Protein AF-A0A2V6HJW8-F1 (afdb_monomer_lite)

pLDDT: mean 95.07, std 8.73, range [49.12, 98.88]

Sequence (71 aa):
MDDSAGLLHALEALALGIVGKRLLWRSLAAIAPNLVALQGTDFDELEKRAHDQFERVETLRIQTAQDAFRI

Radius of gyration: 16.23 Å; chains: 1; bounding box: 36×18×48 Å

Secondary structure (DSSP, 8-state):
--HHHHHHHHHHHHHHHHHHHHHHHHHHHHHGGG-GGGTT--HHHHHHHHHHHHHHHHHHHHHHHHHHHT-

Structure (mmCIF, N/CA/C/O backbone):
data_AF-A0A2V6HJW8-F1
#
_entry.id   AF-A0A2V6HJW8-F1
#
loop_
_atom_site.group_PDB
_atom_site.id
_atom_site.type_symbol
_atom_site.label_atom_id
_atom_site.label_alt_id
_atom_site.label_comp_id
_atom_site.label_asym_id
_atom_site.label_entity_id
_atom_site.label_seq_id
_atom_site.pdbx_PDB_ins_code
_atom_site.Cartn_x
_atom_site.Cartn_y
_atom_site.Cartn_z
_atom_site.occupancy
_atom_site.B_iso_or_equiv
_atom_site.auth_seq_id
_atom_site.auth_comp_id
_atom_site.auth_asym_id
_atom_site.auth_atom_id
_atom_site.pdbx_PDB_model_num
ATOM 1 N N . MET A 1 1 ? 20.514 -8.375 -17.504 1.00 49.12 1 MET A N 1
ATOM 2 C CA . MET A 1 1 ? 19.134 -8.732 -17.119 1.00 49.12 1 MET A CA 1
ATOM 3 C C . MET A 1 1 ? 18.473 -7.407 -16.791 1.00 49.12 1 MET A C 1
ATOM 5 O O . MET A 1 1 ? 19.122 -6.620 -16.120 1.00 49.12 1 MET A O 1
ATOM 9 N N . ASP A 1 2 ? 17.340 -7.091 -17.411 1.00 62.84 2 ASP A N 1
ATOM 10 C CA . ASP A 1 2 ? 16.762 -5.740 -17.418 1.00 62.84 2 ASP A CA 1
ATOM 11 C C . ASP A 1 2 ? 16.320 -5.332 -16.000 1.00 62.84 2 ASP A C 1
ATOM 13 O O . ASP A 1 2 ? 15.307 -5.814 -15.495 1.00 62.84 2 ASP A O 1
ATOM 17 N N . ASP A 1 3 ? 17.148 -4.537 -15.316 1.00 80.38 3 ASP A N 1
ATOM 18 C CA . ASP A 1 3 ? 17.008 -4.198 -13.888 1.00 80.38 3 ASP A CA 1
ATOM 19 C C . ASP A 1 3 ? 15.705 -3.419 -13.612 1.00 80.38 3 ASP A C 1
ATOM 21 O O . ASP A 1 3 ? 15.078 -3.544 -12.561 1.00 80.38 3 ASP A O 1
ATOM 25 N N . SER A 1 4 ? 15.227 -2.695 -14.627 1.00 87.50 4 SER A N 1
ATOM 26 C CA . SER A 1 4 ? 13.958 -1.961 -14.647 1.00 87.50 4 SER A CA 1
ATOM 27 C C . SER A 1 4 ? 12.737 -2.881 -14.543 1.00 87.50 4 SER A C 1
ATOM 29 O O . SER A 1 4 ? 11.810 -2.576 -13.797 1.00 87.50 4 SER A O 1
ATOM 31 N N . ALA A 1 5 ? 12.732 -4.043 -15.205 1.00 91.19 5 ALA A N 1
ATOM 32 C CA . ALA A 1 5 ? 11.628 -5.002 -15.112 1.00 91.19 5 ALA A CA 1
ATOM 33 C C . ALA A 1 5 ? 11.542 -5.642 -13.712 1.00 91.19 5 ALA A C 1
ATOM 35 O O . ALA A 1 5 ? 10.451 -5.835 -13.171 1.00 91.19 5 ALA A O 1
ATOM 36 N N . GLY A 1 6 ? 12.694 -5.930 -13.096 1.00 95.00 6 GLY A N 1
ATOM 37 C CA . GLY A 1 6 ? 12.764 -6.407 -11.712 1.00 95.00 6 GLY A CA 1
ATOM 38 C C . GLY A 1 6 ? 12.267 -5.361 -10.712 1.00 95.00 6 GLY A C 1
ATOM 39 O O . GLY A 1 6 ? 11.454 -5.673 -9.838 1.00 95.00 6 GLY A O 1
ATOM 40 N N . LEU A 1 7 ? 12.699 -4.108 -10.877 1.00 96.25 7 LEU A N 1
ATOM 41 C CA . LEU A 1 7 ? 12.236 -2.988 -10.061 1.00 96.25 7 LEU A CA 1
ATOM 42 C C . LEU A 1 7 ? 10.733 -2.733 -10.238 1.00 96.25 7 LEU A C 1
ATOM 44 O O . LEU A 1 7 ? 10.035 -2.540 -9.244 1.00 96.25 7 LEU A O 1
ATOM 48 N N . LEU A 1 8 ? 10.211 -2.800 -11.467 1.00 97.44 8 LEU A N 1
ATOM 49 C CA . LEU A 1 8 ? 8.781 -2.658 -11.741 1.00 97.44 8 LEU A CA 1
ATOM 50 C C . LEU A 1 8 ? 7.969 -3.705 -10.971 1.00 97.44 8 LEU A C 1
ATOM 52 O O . LEU A 1 8 ? 7.034 -3.345 -10.261 1.00 97.44 8 LEU A O 1
ATOM 56 N N . HIS A 1 9 ? 8.362 -4.982 -11.026 1.00 97.38 9 HIS A N 1
ATOM 57 C CA . HIS A 1 9 ? 7.702 -6.038 -10.250 1.00 97.38 9 HIS A CA 1
ATOM 58 C C . HIS A 1 9 ? 7.755 -5.790 -8.735 1.00 97.38 9 HIS A C 1
ATOM 60 O O . HIS A 1 9 ? 6.776 -6.050 -8.032 1.00 97.38 9 HIS A O 1
ATOM 66 N N . ALA A 1 10 ? 8.871 -5.273 -8.216 1.00 98.12 10 ALA A N 1
ATOM 67 C CA . ALA A 1 10 ? 8.976 -4.923 -6.802 1.00 98.12 10 ALA A CA 1
ATOM 68 C C . ALA A 1 10 ? 8.029 -3.769 -6.422 1.00 98.12 10 ALA A C 1
ATOM 70 O O . ALA A 1 10 ? 7.400 -3.812 -5.362 1.00 98.12 10 ALA A O 1
ATOM 71 N N . LEU A 1 11 ? 7.886 -2.765 -7.292 1.00 98.44 11 LEU A N 1
ATOM 72 C CA . LEU A 1 11 ? 6.976 -1.636 -7.091 1.00 98.44 11 LEU A CA 1
ATOM 73 C C . LEU A 1 11 ? 5.503 -2.054 -7.176 1.00 98.44 11 LEU A C 1
ATOM 75 O O . LEU A 1 11 ? 4.712 -1.583 -6.365 1.00 98.44 11 LEU A O 1
ATOM 79 N N . GLU A 1 12 ? 5.140 -2.979 -8.069 1.00 98.31 12 GLU A N 1
ATOM 80 C CA . GLU A 1 12 ? 3.797 -3.584 -8.128 1.00 98.31 12 GLU A CA 1
ATOM 81 C C . GLU A 1 12 ? 3.442 -4.295 -6.814 1.00 98.31 12 GLU A C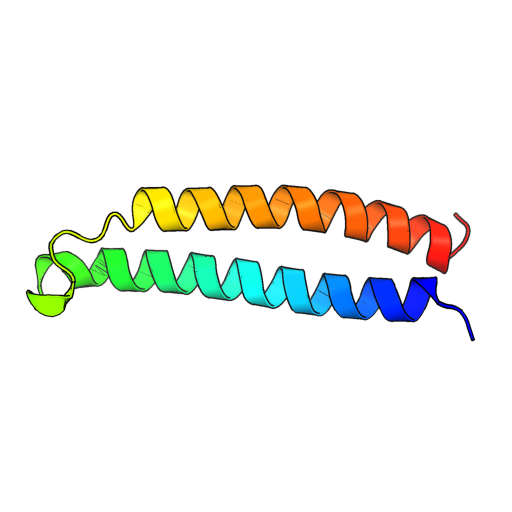 1
ATOM 83 O O . GLU A 1 12 ? 2.392 -4.052 -6.212 1.00 98.31 12 GLU A O 1
ATOM 88 N N . ALA A 1 13 ? 4.351 -5.138 -6.313 1.00 98.56 13 ALA A N 1
ATOM 89 C CA . ALA A 1 13 ? 4.151 -5.837 -5.046 1.00 98.56 13 ALA A CA 1
ATOM 90 C C . ALA A 1 13 ? 4.035 -4.856 -3.867 1.00 98.56 13 ALA A C 1
ATOM 92 O O . ALA A 1 13 ? 3.190 -5.030 -2.982 1.00 98.56 13 ALA A O 1
ATOM 93 N N . LEU A 1 14 ? 4.854 -3.800 -3.864 1.00 98.69 14 LEU A N 1
ATOM 94 C CA . LEU A 1 14 ? 4.802 -2.756 -2.846 1.00 98.69 14 LEU A CA 1
ATOM 95 C C . LEU A 1 14 ? 3.487 -1.968 -2.906 1.00 98.69 14 LEU A C 1
ATOM 97 O O . LEU A 1 14 ? 2.874 -1.741 -1.861 1.00 98.69 14 LEU A O 1
ATOM 101 N N . ALA A 1 15 ? 3.026 -1.595 -4.100 1.00 98.69 15 ALA A N 1
ATOM 102 C CA . ALA A 1 15 ? 1.755 -0.911 -4.309 1.00 98.69 15 ALA A CA 1
ATOM 103 C C . ALA A 1 15 ? 0.583 -1.752 -3.779 1.00 98.69 15 ALA A C 1
ATOM 105 O O . ALA A 1 15 ? -0.218 -1.255 -2.982 1.00 98.69 15 ALA A O 1
ATOM 106 N N . LEU A 1 16 ? 0.539 -3.046 -4.119 1.00 98.69 16 LEU A N 1
ATOM 107 C CA . LEU A 1 16 ? -0.467 -3.980 -3.608 1.00 98.69 16 LEU A CA 1
ATOM 108 C C . LEU A 1 16 ? -0.443 -4.060 -2.074 1.00 98.69 16 LEU A C 1
ATOM 110 O O . LEU A 1 16 ? -1.491 -3.993 -1.427 1.00 98.69 16 LEU A O 1
ATOM 114 N N . GLY A 1 17 ? 0.749 -4.146 -1.477 1.00 98.75 17 GLY A N 1
ATOM 115 C CA . GLY A 1 17 ? 0.918 -4.164 -0.024 1.00 98.75 17 GLY A CA 1
ATOM 116 C C . GLY A 1 17 ? 0.449 -2.872 0.656 1.00 98.75 17 GLY A C 1
ATOM 117 O O . GLY A 1 17 ? -0.187 -2.922 1.711 1.00 98.75 17 GLY A O 1
ATOM 118 N N . ILE A 1 18 ? 0.717 -1.707 0.059 1.00 98.88 18 ILE A N 1
ATOM 119 C CA . ILE A 1 18 ? 0.268 -0.408 0.580 1.00 98.88 18 ILE A CA 1
ATOM 120 C C . ILE A 1 18 ? -1.257 -0.288 0.508 1.00 98.88 18 ILE A C 1
ATOM 122 O O . ILE A 1 18 ? -1.878 0.104 1.499 1.00 98.88 18 ILE A O 1
ATOM 126 N N . VAL A 1 19 ? -1.868 -0.671 -0.615 1.00 98.62 19 VAL A N 1
ATOM 127 C CA . VAL A 1 19 ? -3.331 -0.664 -0.764 1.00 98.62 19 VAL A CA 1
ATOM 128 C C . VAL A 1 19 ? -3.975 -1.627 0.232 1.00 98.62 19 VAL A C 1
ATOM 130 O O . VAL A 1 19 ? -4.911 -1.241 0.932 1.00 98.62 19 VAL A O 1
ATOM 133 N N . GLY A 1 20 ? -3.442 -2.843 0.377 1.00 98.69 20 GLY A N 1
ATOM 134 C CA . GLY A 1 20 ? -3.928 -3.812 1.362 1.00 98.69 20 GLY A CA 1
ATOM 135 C C . GLY A 1 20 ? -3.868 -3.272 2.793 1.00 98.69 20 GLY A C 1
ATOM 136 O O . GLY A 1 20 ? -4.849 -3.348 3.531 1.00 98.69 20 GLY A O 1
ATOM 137 N N . LYS A 1 21 ? -2.754 -2.633 3.166 1.00 98.50 21 LYS A N 1
ATOM 138 C CA . LYS A 1 21 ? -2.579 -1.964 4.465 1.00 98.50 21 LYS A CA 1
ATOM 139 C C . LYS A 1 21 ? -3.611 -0.854 4.684 1.00 98.50 21 LYS A C 1
ATOM 141 O O . LYS A 1 21 ? -4.202 -0.769 5.755 1.00 98.50 21 LYS A O 1
ATOM 146 N N . ARG A 1 22 ? -3.866 -0.031 3.664 1.00 98.69 22 ARG A N 1
ATOM 147 C CA . ARG A 1 22 ? -4.887 1.024 3.713 1.00 98.69 22 ARG A CA 1
ATOM 148 C C . ARG A 1 22 ? -6.284 0.445 3.965 1.00 98.69 22 ARG A C 1
ATOM 150 O O . ARG A 1 22 ? -7.014 0.941 4.819 1.00 98.69 22 ARG A O 1
ATOM 157 N N . LEU A 1 23 ? -6.651 -0.616 3.246 1.00 98.62 23 LEU A N 1
ATOM 158 C CA . LEU A 1 23 ? -7.938 -1.298 3.423 1.00 98.62 23 LEU A CA 1
ATOM 159 C C . LEU A 1 23 ? -8.055 -1.974 4.797 1.00 98.62 23 LEU A C 1
ATOM 161 O O . LEU A 1 23 ? -9.140 -1.988 5.385 1.00 98.62 23 LEU A O 1
ATOM 165 N N . LEU A 1 24 ? -6.946 -2.480 5.340 1.00 98.44 24 LEU A N 1
ATOM 166 C CA . LEU A 1 24 ? -6.896 -2.995 6.704 1.00 98.44 24 LEU A CA 1
ATOM 167 C C . LEU A 1 24 ? -7.180 -1.889 7.728 1.00 98.44 24 LEU A C 1
ATOM 169 O O . LEU A 1 24 ? -8.012 -2.100 8.606 1.00 98.44 24 LEU A O 1
ATOM 173 N N . TRP A 1 25 ? -6.572 -0.704 7.596 1.00 98.62 25 TRP A N 1
ATOM 174 C CA . TRP A 1 25 ? -6.863 0.424 8.492 1.00 98.62 25 TRP A CA 1
ATOM 175 C C . TRP A 1 25 ? -8.333 0.821 8.469 1.00 98.62 25 TRP A C 1
ATOM 177 O O . TRP A 1 25 ? -8.936 0.940 9.529 1.00 98.62 25 TRP A O 1
ATOM 187 N N . ARG A 1 26 ? -8.944 0.897 7.283 1.00 98.19 26 ARG A N 1
ATOM 188 C CA . ARG A 1 26 ? -10.389 1.145 7.141 1.00 98.19 26 ARG A CA 1
ATOM 189 C C . ARG A 1 26 ? -11.243 0.089 7.838 1.00 98.19 26 ARG A C 1
ATOM 191 O O . ARG A 1 26 ? -12.239 0.414 8.477 1.00 98.19 26 ARG A O 1
ATOM 198 N N . SER A 1 27 ? -10.850 -1.177 7.722 1.00 98.31 27 SER A N 1
ATOM 199 C CA . SER A 1 27 ? -11.560 -2.288 8.364 1.00 98.31 27 SER A CA 1
ATOM 200 C C . SER A 1 27 ? -11.445 -2.216 9.889 1.00 98.31 27 SER A C 1
ATOM 202 O O . SER A 1 27 ? -12.432 -2.427 10.590 1.00 98.31 27 SER A O 1
ATOM 204 N N . LEU A 1 28 ? -10.262 -1.870 10.406 1.00 98.19 28 LEU A N 1
ATOM 205 C CA . LEU A 1 28 ? -10.027 -1.691 11.838 1.00 98.19 28 LEU A CA 1
ATOM 206 C C . LEU A 1 28 ? -10.761 -0.462 12.390 1.00 98.19 28 LEU A C 1
ATOM 208 O O . LEU A 1 28 ? -11.377 -0.566 13.447 1.00 98.19 28 LEU A O 1
ATOM 212 N N . ALA A 1 29 ? -10.793 0.649 11.649 1.00 97.62 29 ALA A N 1
ATOM 213 C CA . ALA A 1 29 ? -11.574 1.836 11.994 1.00 97.62 29 ALA A CA 1
ATOM 214 C C . ALA A 1 29 ? -13.065 1.507 12.164 1.00 97.62 29 ALA A C 1
ATOM 216 O O . ALA A 1 29 ? -13.689 1.925 13.136 1.00 97.62 29 ALA A O 1
ATOM 217 N N . ALA A 1 30 ? -13.624 0.697 11.259 1.00 97.75 30 ALA A N 1
ATOM 218 C CA . ALA A 1 30 ? -15.035 0.318 11.292 1.00 97.75 30 ALA A CA 1
ATOM 219 C C . ALA A 1 30 ? -15.422 -0.498 12.540 1.00 97.75 30 ALA A C 1
ATOM 221 O O . ALA A 1 30 ? -16.560 -0.414 13.00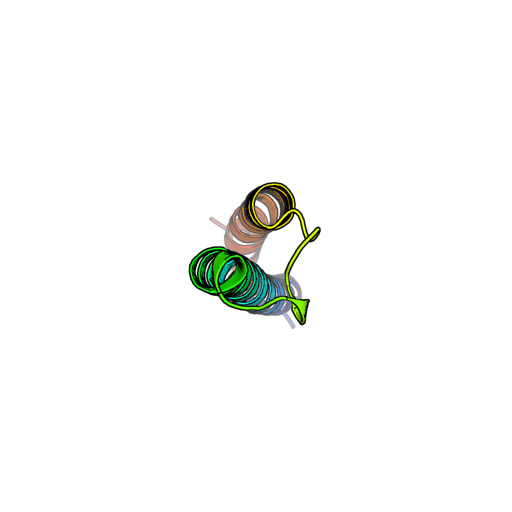3 1.00 97.75 30 ALA A O 1
ATOM 222 N N . ILE A 1 31 ? -14.493 -1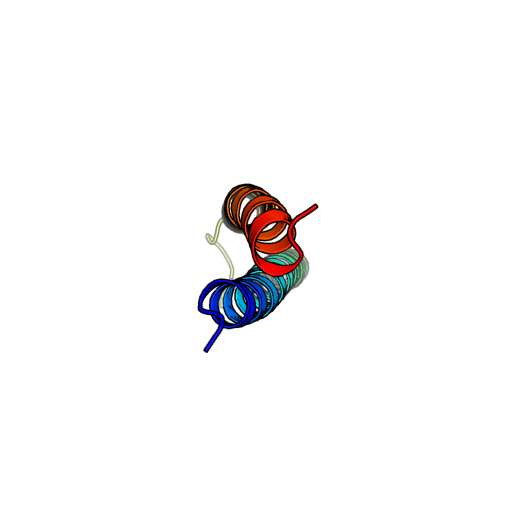.281 13.097 1.00 97.50 31 ILE A N 1
ATOM 223 C CA . ILE A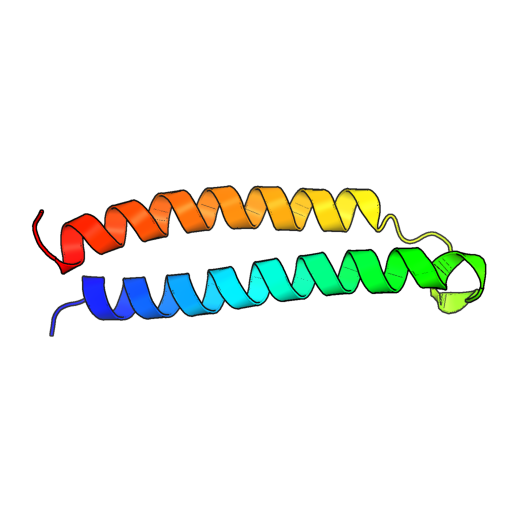 1 31 ? -14.739 -2.103 14.293 1.00 97.50 31 ILE A CA 1
ATOM 224 C C . ILE A 1 31 ? -14.226 -1.456 15.589 1.00 97.50 31 ILE A C 1
ATOM 226 O O . ILE A 1 31 ? -14.608 -1.896 16.675 1.00 97.50 31 ILE A O 1
ATOM 230 N N . ALA A 1 32 ? -13.404 -0.405 15.498 1.00 97.44 32 ALA A N 1
ATOM 231 C CA . ALA A 1 32 ? -12.788 0.264 16.641 1.00 97.44 32 ALA A CA 1
ATOM 232 C C . ALA A 1 32 ? -13.785 0.743 17.715 1.00 97.44 32 ALA A C 1
ATOM 234 O O . ALA A 1 32 ? -13.499 0.516 18.895 1.00 97.44 32 ALA A O 1
ATOM 235 N N . PRO A 1 33 ? -14.974 1.301 17.385 1.00 95.69 33 PRO A N 1
ATOM 236 C CA . PRO A 1 33 ? -15.955 1.711 18.395 1.00 95.69 33 PRO A CA 1
ATOM 237 C C . PRO A 1 33 ? -16.395 0.584 19.341 1.00 95.69 33 PRO A C 1
ATOM 239 O O . PRO A 1 33 ? -16.776 0.852 20.475 1.00 95.69 33 PRO A O 1
ATOM 242 N N . ASN A 1 34 ? -16.310 -0.673 18.892 1.00 96.81 34 ASN A N 1
ATOM 243 C CA . ASN A 1 34 ? -16.768 -1.847 19.637 1.00 96.81 34 ASN A CA 1
ATOM 244 C C . ASN A 1 34 ? -15.623 -2.642 20.295 1.00 96.81 34 ASN A C 1
ATOM 246 O O . ASN A 1 34 ? -15.875 -3.651 20.951 1.00 96.81 34 ASN A O 1
ATOM 250 N N . LEU A 1 35 ? -14.365 -2.223 20.121 1.00 97.06 35 LEU A N 1
ATOM 251 C CA . LEU A 1 35 ? -13.179 -2.949 20.581 1.00 97.06 35 LEU A CA 1
ATOM 252 C C . LEU A 1 35 ? -12.249 -2.020 21.361 1.00 97.06 35 LEU A C 1
ATOM 254 O O . LEU A 1 35 ? -11.502 -1.239 20.777 1.00 97.06 35 LEU A O 1
ATOM 258 N N . VAL A 1 36 ? -12.233 -2.167 22.692 1.00 95.31 36 VAL A N 1
ATOM 259 C CA . VAL A 1 36 ? -11.386 -1.369 23.604 1.00 95.31 36 VAL A CA 1
ATOM 260 C C . VAL A 1 36 ? -9.908 -1.399 23.198 1.00 95.31 36 VAL A C 1
ATOM 262 O O . VAL A 1 36 ? -9.237 -0.379 23.279 1.00 95.31 36 VAL A O 1
ATOM 265 N N . ALA A 1 37 ? -9.412 -2.532 22.693 1.00 95.88 37 ALA A N 1
ATOM 266 C CA . ALA A 1 37 ? -8.023 -2.682 22.254 1.00 95.88 37 ALA A CA 1
ATOM 267 C C . ALA A 1 37 ? -7.629 -1.783 21.063 1.00 95.88 37 ALA A C 1
ATOM 269 O O . ALA A 1 37 ? -6.443 -1.597 20.816 1.00 95.88 37 ALA A O 1
ATOM 270 N N . LEU A 1 38 ? -8.604 -1.251 20.320 1.00 96.38 38 LEU A N 1
ATOM 271 C CA . LEU A 1 38 ? -8.380 -0.382 19.161 1.00 96.38 38 LEU A CA 1
ATOM 272 C C . LEU A 1 38 ? -8.631 1.102 19.476 1.00 96.38 38 LEU A C 1
ATOM 274 O O . LEU A 1 38 ? -8.358 1.964 18.642 1.00 96.38 38 LEU A O 1
ATOM 278 N N . GLN A 1 39 ? -9.139 1.411 20.672 1.00 92.94 39 GLN A N 1
ATOM 279 C CA . GLN A 1 39 ? -9.400 2.781 21.107 1.00 92.94 39 GLN A CA 1
ATOM 280 C C . GLN A 1 39 ? -8.093 3.577 21.213 1.00 92.94 39 GLN A C 1
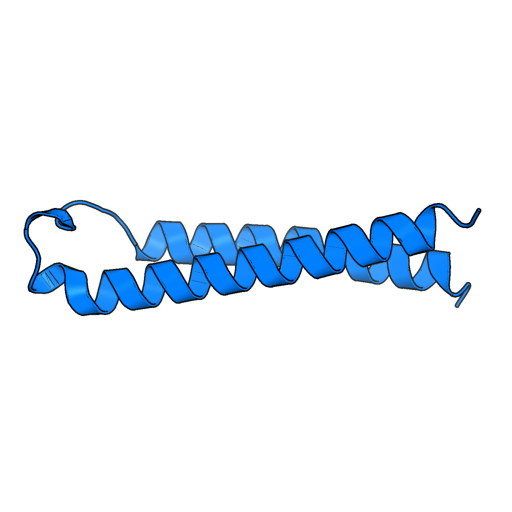ATOM 282 O O . GLN A 1 39 ? -7.074 3.070 21.677 1.00 92.94 39 GLN A O 1
ATOM 287 N N . GLY A 1 40 ? -8.123 4.837 20.772 1.00 93.81 40 GLY A N 1
ATOM 288 C CA . GLY A 1 40 ? -6.959 5.731 20.776 1.00 93.81 40 GLY A CA 1
ATOM 289 C C . GLY A 1 40 ? -6.012 5.577 19.580 1.00 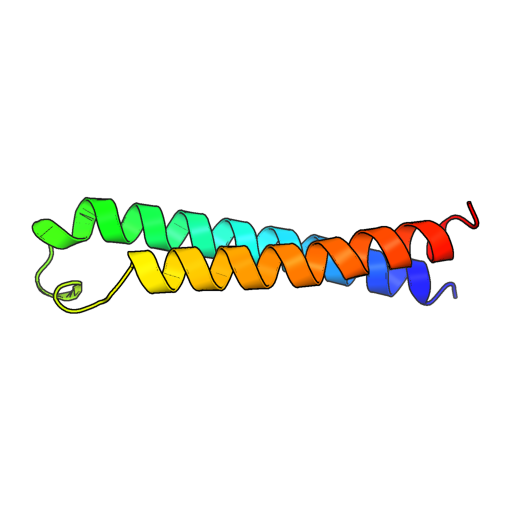93.81 40 GLY A C 1
ATOM 290 O O . GLY A 1 40 ? -5.069 6.355 19.466 1.00 93.81 40 GLY A O 1
ATOM 291 N N . THR A 1 41 ? -6.258 4.626 18.673 1.00 97.38 41 THR A N 1
ATOM 292 C CA . THR A 1 41 ? -5.544 4.568 17.388 1.00 97.38 41 THR A CA 1
ATOM 293 C C . THR A 1 41 ? -6.218 5.491 16.376 1.00 97.38 41 THR A C 1
ATOM 295 O O . THR A 1 41 ? -7.411 5.353 16.110 1.00 97.38 41 THR A O 1
ATOM 298 N N . ASP A 1 42 ? -5.451 6.403 15.780 1.00 98.06 42 ASP A N 1
ATOM 299 C CA . ASP A 1 42 ? -5.922 7.269 14.695 1.00 98.06 42 ASP A CA 1
ATOM 300 C C . ASP A 1 42 ? -5.844 6.528 13.350 1.00 98.06 42 ASP A C 1
ATOM 302 O O . ASP A 1 42 ? -4.839 6.573 12.634 1.00 98.06 42 ASP A O 1
ATOM 306 N N . PHE A 1 43 ? -6.890 5.763 13.035 1.00 98.44 43 PHE A N 1
ATOM 307 C CA . PHE A 1 43 ? -6.949 5.004 11.785 1.00 98.44 43 PHE A CA 1
ATOM 308 C C . PHE A 1 43 ? -7.101 5.887 10.543 1.00 98.44 43 PHE A C 1
ATOM 310 O O . PHE A 1 43 ? -6.659 5.466 9.473 1.00 98.44 43 PHE A O 1
ATOM 317 N N . ASP A 1 44 ? -7.654 7.093 10.675 1.00 97.31 44 ASP A N 1
ATOM 318 C CA . ASP A 1 44 ? -7.825 8.023 9.557 1.00 97.31 44 ASP A CA 1
ATOM 319 C C . ASP A 1 44 ? -6.462 8.566 9.104 1.00 97.31 44 ASP A C 1
ATOM 321 O O . ASP A 1 44 ? -6.140 8.547 7.912 1.00 97.31 44 ASP A O 1
ATOM 325 N N . GLU A 1 45 ? -5.597 8.949 10.049 1.00 98.50 45 GLU A N 1
ATOM 326 C CA . GLU A 1 45 ? -4.222 9.352 9.738 1.00 98.50 45 GLU A CA 1
ATOM 327 C C . GLU A 1 45 ? -3.401 8.177 9.178 1.00 98.50 45 GLU A C 1
ATOM 329 O O . GLU A 1 45 ? -2.606 8.345 8.249 1.00 98.50 45 GLU A O 1
ATOM 334 N N . LEU A 1 46 ? -3.605 6.952 9.678 1.00 98.62 46 LEU A N 1
ATOM 335 C CA . LEU A 1 46 ? -2.957 5.761 9.116 1.00 98.62 46 LEU A CA 1
ATOM 336 C C . LEU A 1 46 ? -3.425 5.457 7.685 1.00 98.62 46 LEU A C 1
ATOM 338 O O . LEU A 1 46 ? -2.602 5.066 6.847 1.00 98.62 46 LEU A O 1
ATOM 342 N N . GLU A 1 47 ? -4.714 5.641 7.387 1.00 98.56 47 GLU A N 1
ATOM 343 C CA . GLU A 1 47 ? -5.256 5.513 6.035 1.00 98.56 47 GLU A CA 1
ATOM 344 C C . GLU A 1 47 ? -4.633 6.554 5.101 1.00 98.56 47 GLU A C 1
ATOM 346 O O . GLU A 1 47 ? -4.119 6.197 4.035 1.00 98.56 47 GLU A O 1
ATOM 351 N N . LYS A 1 48 ? -4.621 7.823 5.523 1.00 98.56 48 LYS A N 1
ATOM 352 C CA . LYS A 1 48 ? -4.038 8.934 4.769 1.00 98.56 48 LYS A CA 1
ATOM 353 C C . LYS A 1 48 ? -2.561 8.697 4.469 1.00 98.56 48 LYS A C 1
ATOM 355 O O . LYS A 1 48 ? -2.145 8.775 3.317 1.00 98.56 48 LYS A O 1
ATOM 360 N N . ARG A 1 49 ? -1.775 8.287 5.466 1.00 98.62 49 ARG A N 1
ATOM 361 C CA . ARG A 1 49 ? -0.358 7.946 5.271 1.00 98.62 49 ARG A CA 1
ATOM 362 C C . ARG A 1 49 ? -0.158 6.811 4.272 1.00 98.62 49 ARG A C 1
ATOM 364 O O . ARG A 1 49 ? 0.822 6.824 3.531 1.00 98.62 49 ARG A O 1
ATOM 371 N N . ALA A 1 50 ? -1.036 5.808 4.261 1.00 98.69 50 ALA A N 1
ATOM 372 C CA . ALA A 1 50 ? -0.963 4.735 3.275 1.00 98.69 50 ALA A CA 1
ATOM 373 C C . ALA A 1 50 ? -1.317 5.239 1.865 1.00 98.69 50 ALA A C 1
ATOM 375 O O . ALA A 1 50 ? -0.676 4.826 0.904 1.00 98.69 50 ALA A O 1
ATOM 376 N N . HIS A 1 51 ? -2.273 6.161 1.734 1.00 98.56 51 HIS A N 1
ATOM 377 C CA . HIS A 1 51 ? -2.555 6.825 0.462 1.00 98.56 51 HIS A CA 1
ATOM 378 C C . HIS A 1 51 ? -1.349 7.639 -0.038 1.00 98.56 51 HIS A C 1
ATOM 380 O O . HIS A 1 51 ? -0.890 7.401 -1.149 1.00 98.56 51 HIS A O 1
ATOM 386 N N . ASP A 1 52 ? -0.742 8.478 0.804 1.00 98.69 52 ASP A N 1
ATOM 387 C CA . ASP A 1 52 ? 0.439 9.273 0.429 1.00 98.69 52 ASP A CA 1
ATOM 388 C C . ASP A 1 52 ? 1.641 8.386 0.043 1.00 98.69 52 ASP A C 1
ATOM 390 O O . ASP A 1 52 ? 2.426 8.712 -0.850 1.00 98.69 52 ASP A O 1
ATOM 394 N N . GLN A 1 53 ? 1.804 7.235 0.709 1.00 98.62 53 GLN A N 1
ATOM 395 C CA . GLN A 1 53 ? 2.800 6.226 0.331 1.00 98.62 53 GLN A CA 1
ATOM 396 C C . GLN A 1 53 ? 2.516 5.641 -1.053 1.00 98.62 53 GLN A C 1
ATOM 398 O O . GLN A 1 53 ? 3.453 5.454 -1.829 1.00 98.62 53 GLN A O 1
ATOM 403 N N . PHE A 1 54 ? 1.248 5.351 -1.351 1.00 98.81 54 PHE A N 1
ATOM 404 C CA . PHE A 1 54 ? 0.837 4.806 -2.639 1.00 98.81 54 PHE A CA 1
ATOM 405 C C . PHE A 1 54 ? 1.134 5.789 -3.770 1.00 98.81 54 PHE A C 1
ATOM 407 O O . PHE A 1 54 ? 1.800 5.396 -4.717 1.00 98.81 54 PHE A O 1
ATOM 414 N N . GLU A 1 55 ? 0.757 7.064 -3.642 1.00 98.69 55 GLU A N 1
ATOM 415 C CA . GLU A 1 55 ? 0.993 8.081 -4.683 1.00 98.69 55 GLU A CA 1
ATOM 416 C C . GLU A 1 55 ? 2.483 8.208 -5.054 1.00 98.69 55 GLU A C 1
ATOM 418 O O . GLU A 1 55 ? 2.861 8.312 -6.226 1.00 98.69 55 GLU A O 1
ATOM 423 N N . ARG A 1 56 ? 3.367 8.126 -4.050 1.00 98.56 56 ARG A N 1
ATOM 424 C CA . ARG A 1 56 ? 4.824 8.146 -4.257 1.00 98.56 56 ARG A CA 1
ATOM 425 C C . ARG A 1 56 ? 5.326 6.905 -4.994 1.00 98.56 56 ARG A C 1
ATOM 427 O O . ARG A 1 56 ? 6.188 7.025 -5.861 1.00 98.56 56 ARG A O 1
ATOM 434 N N . VAL A 1 57 ? 4.818 5.725 -4.634 1.00 98.62 57 VAL A N 1
ATOM 435 C CA . VAL A 1 57 ? 5.173 4.462 -5.298 1.00 98.62 57 VAL A CA 1
ATOM 436 C C . VAL A 1 57 ? 4.622 4.426 -6.718 1.00 98.62 57 VAL A C 1
ATOM 438 O O . VAL A 1 57 ? 5.347 4.031 -7.621 1.00 98.62 57 VAL A O 1
ATOM 441 N N . GLU A 1 58 ? 3.396 4.895 -6.932 1.00 98.56 58 GLU A N 1
ATOM 442 C CA . GLU A 1 58 ? 2.748 4.930 -8.243 1.00 98.56 58 GLU A CA 1
ATOM 443 C C . GLU A 1 58 ? 3.513 5.814 -9.228 1.00 98.56 58 GLU A C 1
ATOM 445 O O . GLU A 1 58 ? 3.779 5.400 -10.355 1.00 98.56 58 GLU A O 1
ATOM 450 N N . THR A 1 59 ? 3.965 6.987 -8.774 1.00 98.44 59 THR A N 1
ATOM 451 C CA . THR A 1 59 ? 4.821 7.873 -9.577 1.00 98.44 59 THR A CA 1
ATOM 452 C C . THR A 1 59 ? 6.072 7.138 -10.071 1.00 98.44 59 THR A C 1
ATOM 454 O O . THR A 1 59 ? 6.382 7.166 -11.262 1.00 98.44 59 THR A O 1
ATOM 457 N N . LEU A 1 60 ? 6.771 6.436 -9.172 1.00 98.00 60 LEU A N 1
ATOM 458 C CA . LEU A 1 60 ? 7.982 5.689 -9.516 1.00 98.00 60 LEU A CA 1
ATOM 459 C C . LEU A 1 60 ? 7.675 4.456 -10.383 1.00 98.00 60 LEU A C 1
ATOM 461 O O . LEU A 1 60 ? 8.453 4.120 -11.274 1.00 98.00 60 LEU A O 1
ATOM 465 N N . ARG A 1 61 ? 6.542 3.789 -10.148 1.00 97.88 61 ARG A N 1
ATOM 466 C CA . ARG A 1 61 ? 6.090 2.614 -10.904 1.00 97.88 61 ARG A CA 1
ATOM 467 C C . ARG A 1 61 ? 5.826 2.968 -12.365 1.00 97.88 61 ARG A C 1
ATOM 469 O O . ARG A 1 61 ? 6.296 2.253 -13.243 1.00 97.88 61 ARG A O 1
ATOM 476 N N . ILE A 1 62 ? 5.151 4.090 -12.628 1.00 97.69 62 ILE A N 1
ATOM 477 C CA . ILE A 1 62 ? 4.903 4.589 -13.991 1.00 97.69 62 ILE A CA 1
ATOM 478 C C . ILE A 1 62 ? 6.221 4.921 -14.700 1.00 97.69 62 ILE A C 1
ATOM 480 O O . ILE A 1 62 ? 6.422 4.482 -15.831 1.00 97.69 62 ILE A O 1
ATOM 484 N N . GLN A 1 63 ? 7.131 5.641 -14.035 1.00 96.88 63 GLN A N 1
ATOM 485 C CA . GLN A 1 63 ? 8.451 5.969 -14.595 1.00 96.88 63 GLN A CA 1
ATOM 486 C C . GLN A 1 63 ? 9.245 4.699 -14.931 1.00 96.88 63 GLN A C 1
ATOM 488 O O . GLN A 1 63 ? 9.731 4.533 -16.045 1.00 96.88 63 GLN A O 1
ATOM 493 N N . THR A 1 64 ? 9.285 3.743 -14.000 1.00 96.62 64 THR A N 1
ATOM 494 C CA . THR A 1 64 ? 9.994 2.471 -14.197 1.00 96.62 64 THR A CA 1
ATOM 495 C C . THR A 1 64 ? 9.364 1.637 -15.315 1.00 96.62 64 THR A C 1
ATOM 497 O O . THR A 1 64 ? 10.077 0.949 -16.039 1.00 96.62 64 THR A O 1
ATOM 500 N N . ALA A 1 65 ? 8.041 1.695 -15.493 1.00 96.25 65 ALA A N 1
ATOM 501 C CA . ALA A 1 65 ? 7.368 1.024 -16.602 1.00 96.25 65 ALA A CA 1
ATOM 502 C C . ALA A 1 65 ? 7.770 1.617 -17.962 1.00 96.25 65 ALA A C 1
ATOM 504 O O . ALA A 1 65 ? 8.023 0.862 -18.900 1.00 96.25 65 ALA A O 1
ATOM 505 N N . GLN A 1 66 ? 7.880 2.943 -18.070 1.00 95.38 66 GLN A N 1
ATOM 506 C CA . GLN A 1 66 ? 8.374 3.600 -19.288 1.00 95.38 66 GLN A CA 1
ATOM 507 C C . GLN A 1 66 ? 9.806 3.157 -19.612 1.00 95.38 66 GLN A C 1
ATOM 509 O O . GLN A 1 66 ? 10.092 2.779 -20.748 1.00 95.38 66 GLN A O 1
ATOM 514 N N . ASP A 1 67 ? 10.673 3.096 -18.598 1.00 92.94 67 ASP A N 1
ATOM 515 C CA . ASP A 1 67 ? 12.058 2.642 -18.750 1.00 92.94 67 ASP A CA 1
ATOM 516 C C . ASP A 1 67 ? 12.150 1.156 -19.140 1.00 92.94 67 ASP A C 1
ATOM 518 O O . ASP A 1 67 ? 12.915 0.793 -20.038 1.00 92.94 67 ASP A O 1
ATOM 522 N N . ALA A 1 68 ? 11.355 0.293 -18.495 1.00 92.88 68 ALA A N 1
ATOM 523 C CA . ALA A 1 68 ? 11.334 -1.153 -18.733 1.00 92.88 68 ALA A CA 1
ATOM 524 C C . ALA A 1 68 ? 10.815 -1.526 -20.127 1.00 92.88 68 ALA A C 1
ATOM 526 O O . ALA A 1 68 ? 11.248 -2.521 -20.707 1.00 92.88 68 ALA A O 1
ATOM 527 N N . PHE A 1 69 ? 9.903 -0.730 -20.686 1.00 90.75 69 PHE A N 1
ATOM 528 C CA . PHE A 1 69 ? 9.301 -1.001 -21.992 1.00 90.75 69 PHE A CA 1
ATOM 529 C C . PHE A 1 69 ? 9.771 -0.054 -23.107 1.00 90.75 69 PHE A C 1
ATOM 531 O O . PHE A 1 69 ? 9.285 -0.191 -24.227 1.00 90.75 69 PHE A O 1
ATOM 538 N N . ARG A 1 70 ? 10.732 0.848 -22.833 1.00 80.56 70 ARG A N 1
ATOM 539 C CA . ARG A 1 70 ? 11.234 1.911 -23.734 1.00 80.56 70 ARG A CA 1
ATOM 540 C C . ARG A 1 70 ? 10.129 2.509 -24.607 1.00 80.56 70 ARG A C 1
ATOM 542 O O . ARG A 1 70 ? 10.090 2.278 -25.819 1.00 80.56 70 ARG A O 1
ATOM 549 N N . ILE A 1 71 ? 9.253 3.275 -23.967 1.00 60.34 71 ILE A N 1
ATOM 550 C CA . ILE A 1 71 ? 8.151 4.017 -24.593 1.00 60.34 71 ILE A CA 1
ATOM 551 C C . ILE A 1 71 ? 8.251 5.503 -24.281 1.00 60.34 71 ILE A C 1
ATOM 553 O O . ILE A 1 71 ? 8.653 5.832 -23.145 1.00 60.34 71 ILE A O 1
#

Foldseek 3Di:
DQVLVVVLVVLVVVLVVLVVQLVVLVVLVVCQVVDPVNPPDPSVVSNVVSVVVNVVSVVVSVVSVCVSVVD